Protein AF-A0A6J7ET60-F1 (afdb_monomer)

Foldseek 3Di:
DPPPDPPPDPDPVNVVVVVVVVVVVVCCVVPVPVPPPCVQQQDFDAPAFPRGPHTDGNVVVVVCCCVVVPVVVVVVLVVVVVVDDPLVSVLVVLCVVVVVVVVCCNRNVDDDDPVNVVVSVVSVVVSVVVSVVVVVVVD

Mean predicted aligned error: 11.14 Å

Secondary structure (DSSP, 8-state):
--SSSS-S---HHHHHHHHHHHHHHHHHHHS-GGG--THHHHSEEE--GGGTT-EEEHHHHHHHIIIIIIIHHHHHHHHHHTTS-HHHHHHHHHHHHHHHHHHHHHHH-PPPPHHHHHHHHHHHHHHHHHHHHHHHH--

Structure (mmCIF, N/CA/C/O backbone):
data_AF-A0A6J7ET60-F1
#
_entry.id   AF-A0A6J7ET60-F1
#
loop_
_atom_site.group_PDB
_atom_site.id
_atom_site.type_symbol
_atom_site.label_atom_id
_atom_site.label_alt_id
_atom_site.label_comp_id
_atom_site.label_asym_id
_atom_site.label_entity_id
_atom_site.label_seq_id
_atom_site.pdbx_PDB_ins_code
_atom_site.Cartn_x
_atom_site.Cartn_y
_atom_site.Cartn_z
_atom_site.occupancy
_atom_site.B_iso_or_equiv
_atom_site.auth_seq_id
_atom_site.auth_comp_id
_atom_site.auth_asym_id
_atom_site.auth_atom_id
_atom_site.pdbx_PDB_model_num
ATOM 1 N N . MET A 1 1 ? -44.828 -2.080 -2.191 1.00 46.06 1 MET A N 1
ATOM 2 C CA . MET A 1 1 ? -44.721 -3.345 -1.423 1.00 46.06 1 MET A CA 1
ATOM 3 C C . MET A 1 1 ? -43.826 -4.345 -2.173 1.00 46.06 1 MET A C 1
ATOM 5 O O . MET A 1 1 ? -44.302 -5.381 -2.598 1.00 46.06 1 MET A O 1
ATOM 9 N N . ILE A 1 2 ? -42.535 -4.035 -2.368 1.00 51.91 2 ILE A N 1
ATOM 10 C CA . ILE A 1 2 ? -41.546 -4.908 -3.060 1.00 51.91 2 ILE A CA 1
ATOM 11 C C . ILE A 1 2 ? -40.234 -4.928 -2.240 1.00 51.91 2 ILE A C 1
ATOM 13 O O . ILE A 1 2 ? -39.133 -4.914 -2.762 1.00 51.91 2 ILE A O 1
ATOM 17 N N . GLY A 1 3 ? -40.337 -4.848 -0.910 1.00 57.91 3 GLY A N 1
ATOM 18 C CA . GLY A 1 3 ? -39.177 -4.655 -0.023 1.00 57.91 3 GLY A CA 1
ATOM 19 C C . GLY A 1 3 ? -38.981 -5.740 1.032 1.00 57.91 3 GLY A C 1
ATOM 20 O O . GLY A 1 3 ? -38.131 -5.580 1.895 1.00 57.91 3 GLY A O 1
ATOM 21 N N . LYS A 1 4 ? -39.789 -6.810 1.032 1.00 50.44 4 LYS A N 1
ATOM 22 C CA . LYS A 1 4 ? -39.842 -7.755 2.166 1.00 50.44 4 LYS A CA 1
ATOM 23 C C . LYS A 1 4 ? -39.670 -9.236 1.811 1.00 50.44 4 LYS A C 1
ATOM 25 O O . LYS A 1 4 ? -39.778 -10.064 2.702 1.00 50.44 4 LYS A O 1
ATOM 30 N N . SER A 1 5 ? -39.370 -9.595 0.558 1.00 50.78 5 SER A N 1
ATOM 31 C CA . SER A 1 5 ? -39.245 -11.014 0.158 1.00 50.78 5 SER A CA 1
ATOM 32 C C . SER A 1 5 ? -37.811 -11.506 -0.104 1.00 50.78 5 SER A C 1
ATOM 34 O O . SER A 1 5 ? -37.622 -12.699 -0.317 1.00 50.78 5 SER A O 1
ATOM 36 N N . PHE A 1 6 ? -36.788 -10.649 -0.033 1.00 49.44 6 PHE A N 1
ATOM 37 C CA . PHE A 1 6 ? -35.393 -11.051 -0.295 1.00 49.44 6 PHE A CA 1
ATOM 38 C C . PHE A 1 6 ? -34.597 -11.463 0.960 1.00 49.44 6 PHE A C 1
ATOM 40 O O . PHE A 1 6 ? -33.394 -11.690 0.879 1.00 49.44 6 PHE A O 1
ATOM 47 N N . GLY A 1 7 ? -35.251 -11.555 2.124 1.00 53.38 7 GLY A N 1
ATOM 48 C CA . GLY A 1 7 ? -34.589 -11.562 3.434 1.00 53.38 7 GLY A CA 1
ATOM 49 C C . GLY A 1 7 ? -34.695 -12.839 4.270 1.00 53.38 7 GLY A C 1
ATOM 50 O O . GLY A 1 7 ? -34.628 -12.741 5.491 1.00 53.38 7 GLY A O 1
ATOM 51 N N . HIS A 1 8 ? -34.878 -14.025 3.686 1.00 54.16 8 HIS A N 1
ATOM 52 C CA . HIS A 1 8 ? -34.837 -15.261 4.478 1.00 54.16 8 HIS A CA 1
ATOM 53 C C . HIS A 1 8 ? -34.145 -16.392 3.708 1.00 54.16 8 HIS A C 1
ATOM 55 O O . HIS A 1 8 ? -34.611 -16.805 2.652 1.00 54.16 8 HIS A O 1
ATOM 61 N N . ASN A 1 9 ? -33.034 -16.888 4.264 1.00 53.19 9 ASN A N 1
ATOM 62 C CA . ASN A 1 9 ? -32.278 -18.084 3.853 1.00 53.19 9 ASN A CA 1
ATOM 63 C C . ASN A 1 9 ? -31.268 -17.979 2.694 1.00 53.19 9 ASN A C 1
ATOM 65 O O . ASN A 1 9 ? -31.012 -18.971 2.013 1.00 53.19 9 ASN A O 1
ATOM 69 N N . ARG A 1 10 ? -30.589 -16.842 2.501 1.00 56.84 10 ARG A N 1
ATOM 70 C CA . ARG A 1 10 ? -29.290 -16.854 1.795 1.00 56.84 10 ARG A CA 1
ATOM 71 C C . ARG A 1 10 ? -28.196 -16.857 2.858 1.00 56.84 10 ARG A C 1
ATOM 73 O O . ARG A 1 10 ? -27.945 -15.829 3.477 1.00 56.84 10 ARG A O 1
ATOM 80 N N . HIS A 1 11 ? -27.607 -18.029 3.114 1.00 58.28 11 HIS A N 1
ATOM 81 C CA . HIS A 1 11 ? -26.446 -18.174 4.000 1.00 58.28 11 HIS A CA 1
ATOM 82 C C . HIS A 1 11 ? -25.426 -17.080 3.626 1.00 58.28 11 HIS A C 1
ATOM 84 O O . HIS A 1 11 ? -25.163 -16.947 2.430 1.00 58.28 11 HIS A O 1
ATOM 90 N N . PRO A 1 12 ? -24.869 -16.291 4.566 1.00 64.81 12 PRO A N 1
ATOM 91 C CA . PRO A 1 12 ? -24.010 -15.136 4.256 1.00 64.81 12 PRO A CA 1
ATOM 92 C C . PRO A 1 12 ? -22.889 -15.457 3.255 1.00 64.81 12 PRO A C 1
ATOM 94 O O . PRO A 1 12 ? -22.567 -14.664 2.376 1.00 64.81 12 PRO A O 1
ATOM 97 N N . ILE A 1 13 ? -22.384 -16.690 3.327 1.00 70.56 13 ILE A N 1
ATOM 98 C CA . ILE A 1 13 ? -21.394 -17.272 2.416 1.00 70.56 13 ILE A CA 1
ATOM 99 C C . ILE A 1 13 ? -21.873 -17.275 0.949 1.00 70.56 13 ILE A C 1
ATOM 101 O O . ILE A 1 13 ? -21.095 -16.982 0.046 1.00 70.56 13 ILE A O 1
ATOM 105 N N . GLY A 1 14 ? -23.151 -17.556 0.690 1.00 76.88 14 GLY A N 1
ATOM 106 C CA . GLY A 1 14 ? -23.725 -17.607 -0.656 1.00 76.88 14 GLY A CA 1
ATOM 107 C C . GLY A 1 14 ? -23.751 -16.250 -1.360 1.00 76.88 14 GLY A C 1
ATOM 108 O O . GLY A 1 14 ? -23.510 -16.188 -2.563 1.00 76.88 14 GLY A O 1
ATOM 109 N N . SER A 1 15 ? -23.973 -15.157 -0.625 1.00 78.06 15 SER A N 1
ATOM 110 C CA . SER A 1 15 ? -23.915 -13.803 -1.196 1.00 78.06 15 SER A CA 1
ATOM 111 C C . SER A 1 15 ? -22.486 -13.420 -1.590 1.00 78.06 15 SER A C 1
ATOM 113 O O . SER A 1 15 ? -22.277 -12.871 -2.671 1.00 78.06 15 SER A O 1
ATOM 115 N N . THR A 1 16 ? -21.494 -13.781 -0.769 1.00 86.38 16 THR A N 1
ATOM 116 C CA . THR A 1 16 ? -20.075 -13.551 -1.079 1.00 86.38 16 THR A CA 1
ATOM 117 C C . THR A 1 16 ? -19.611 -14.385 -2.272 1.00 86.38 16 THR A C 1
ATOM 119 O O . THR A 1 16 ? -18.935 -13.857 -3.148 1.00 86.38 16 THR A O 1
ATOM 122 N N . ILE A 1 17 ? -20.014 -15.659 -2.358 1.00 88.56 17 ILE A N 1
ATOM 123 C CA . ILE A 1 17 ? -19.650 -16.546 -3.478 1.00 88.56 17 ILE A CA 1
ATOM 124 C C . ILE A 1 17 ? -20.202 -16.021 -4.803 1.00 88.56 17 ILE A C 1
ATOM 126 O O . ILE A 1 17 ? -19.477 -15.992 -5.794 1.00 88.56 17 ILE A O 1
ATOM 130 N N . ILE A 1 18 ? -21.466 -15.588 -4.829 1.00 85.94 18 ILE A N 1
ATOM 131 C CA . ILE A 1 18 ? -22.073 -15.038 -6.048 1.00 85.94 18 ILE A CA 1
ATOM 132 C C . ILE A 1 18 ? -21.344 -13.756 -6.464 1.00 85.94 18 ILE A C 1
ATOM 134 O O . ILE A 1 18 ? -20.998 -13.616 -7.634 1.00 85.94 18 ILE A O 1
ATOM 138 N N . GLY A 1 19 ? -21.059 -12.855 -5.515 1.00 87.62 19 GLY A N 1
ATOM 139 C CA . GLY A 1 19 ? -20.297 -11.634 -5.790 1.00 87.62 19 GLY A CA 1
ATOM 140 C C . GLY A 1 19 ? -18.906 -11.927 -6.361 1.00 87.62 19 GLY A C 1
ATOM 141 O O . GLY A 1 19 ? -18.528 -11.360 -7.385 1.00 87.62 19 GLY A O 1
ATOM 142 N N . LEU A 1 20 ? -18.178 -12.870 -5.753 1.00 91.75 20 LEU A N 1
ATOM 143 C CA . LEU A 1 20 ? -16.847 -13.274 -6.207 1.00 91.75 20 LEU A CA 1
ATOM 144 C C . LEU A 1 20 ? -16.891 -13.943 -7.589 1.00 91.75 20 LEU A C 1
ATOM 146 O O . LEU A 1 20 ? -16.043 -13.669 -8.432 1.00 91.75 20 LEU A O 1
ATOM 150 N N . GLY A 1 21 ? -17.894 -1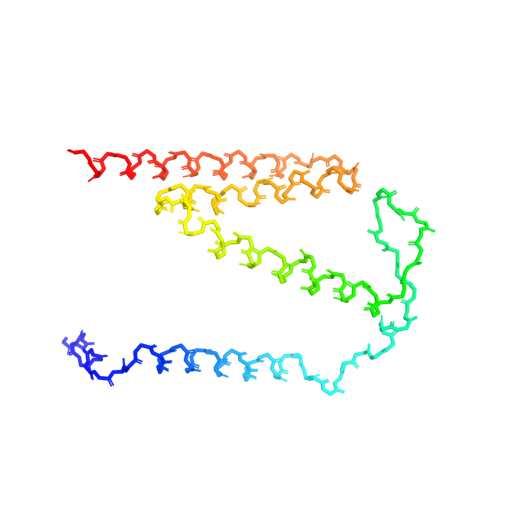4.791 -7.835 1.00 92.94 21 GLY A N 1
ATOM 151 C CA . GLY A 1 21 ? -18.082 -15.482 -9.110 1.00 92.94 21 GLY A CA 1
ATOM 152 C C . GLY A 1 21 ? -18.393 -14.522 -10.256 1.00 92.94 21 GLY A C 1
ATOM 153 O O . GLY A 1 21 ? -17.784 -14.621 -11.319 1.00 92.94 21 GLY A O 1
ATOM 154 N N . VAL A 1 22 ? -19.279 -13.547 -10.027 1.00 92.56 22 VAL A N 1
ATOM 155 C CA . VAL A 1 22 ? -19.583 -12.494 -11.010 1.00 92.56 22 VAL A CA 1
ATOM 156 C C . VAL A 1 22 ? -18.344 -11.644 -11.292 1.00 92.56 22 VAL A C 1
ATOM 158 O O . VAL A 1 22 ? -18.026 -11.408 -12.456 1.00 92.56 22 VAL A O 1
ATOM 161 N N . ALA A 1 23 ? -17.607 -11.236 -10.254 1.00 89.38 23 ALA A N 1
ATOM 162 C CA . ALA A 1 23 ? -16.377 -10.462 -10.415 1.00 89.38 23 ALA A CA 1
ATOM 163 C C . ALA A 1 23 ? -15.290 -11.246 -11.170 1.00 89.38 23 ALA A C 1
ATOM 165 O O . ALA A 1 23 ? -14.647 -10.703 -12.066 1.00 89.38 23 ALA A O 1
ATOM 166 N N . SER A 1 24 ? -15.109 -12.529 -10.848 1.00 90.62 24 SER A N 1
ATOM 167 C CA . SER A 1 24 ? -14.146 -13.404 -11.521 1.00 90.62 24 SER A CA 1
ATOM 168 C C . SER A 1 24 ? -14.507 -13.608 -12.994 1.00 90.62 24 SER A C 1
ATOM 170 O O . SER A 1 24 ? -13.644 -13.455 -13.856 1.00 90.62 24 SER A O 1
ATOM 172 N N . GLY A 1 25 ? -15.784 -13.859 -13.300 1.00 92.38 25 GLY A N 1
ATOM 173 C CA . GLY A 1 25 ? -16.267 -13.965 -14.677 1.00 92.38 25 GLY A CA 1
ATOM 174 C C . GLY A 1 25 ? -16.070 -12.670 -15.467 1.00 92.38 25 GLY A C 1
ATOM 175 O O . GLY A 1 25 ? -15.574 -12.709 -16.589 1.00 92.38 25 GLY A O 1
ATOM 176 N N . PHE A 1 26 ? -16.383 -11.521 -14.862 1.00 92.69 26 PHE A N 1
ATOM 177 C CA . PHE A 1 26 ? -16.139 -10.209 -15.463 1.00 92.69 26 PHE A CA 1
ATOM 178 C C . PHE A 1 26 ? -14.657 -10.009 -15.812 1.00 92.69 26 PHE A C 1
ATOM 180 O O . PHE A 1 26 ? -14.328 -9.675 -16.951 1.00 92.69 26 PHE A O 1
ATOM 187 N N . TRP A 1 27 ? -13.752 -10.273 -14.866 1.00 89.31 27 TRP A N 1
ATOM 188 C CA . TRP A 1 27 ? -12.316 -10.095 -15.086 1.00 89.31 27 TRP A CA 1
ATOM 189 C C . TRP A 1 27 ? -11.724 -11.076 -16.094 1.00 89.31 27 TRP A C 1
ATOM 191 O O . TRP A 1 27 ? -10.840 -10.680 -16.843 1.00 89.31 27 TRP A O 1
ATOM 201 N N . LEU A 1 28 ? -12.230 -12.309 -16.185 1.00 90.44 28 LEU A N 1
ATOM 202 C CA . LEU A 1 28 ? -11.807 -13.260 -17.219 1.00 90.44 28 LEU A CA 1
ATOM 203 C C . LEU A 1 28 ? -12.152 -12.790 -18.639 1.00 90.44 28 LEU A C 1
ATOM 205 O O . LEU A 1 28 ? -11.450 -13.151 -19.581 1.00 90.44 28 LEU A O 1
ATOM 209 N N . VAL A 1 29 ? -13.214 -11.992 -18.796 1.00 89.12 29 VAL A N 1
ATOM 210 C CA . VAL A 1 29 ? -13.589 -11.396 -20.088 1.00 89.12 29 VAL A CA 1
AT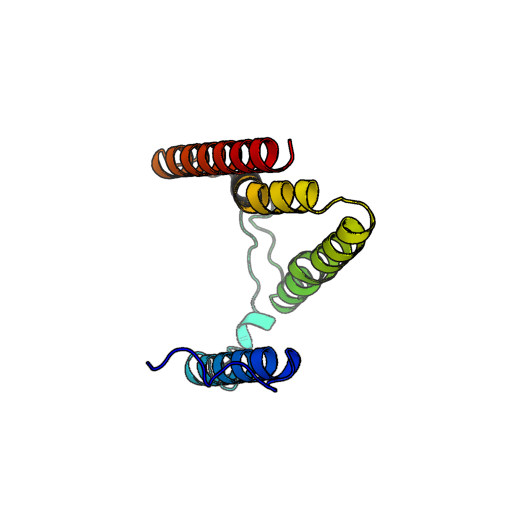OM 211 C C . VAL A 1 29 ? -12.734 -10.165 -20.398 1.00 89.12 29 VAL A C 1
ATOM 213 O O . VAL A 1 29 ? -12.275 -10.023 -21.528 1.00 89.12 29 VAL A O 1
ATOM 216 N N . VAL A 1 30 ? -12.501 -9.288 -19.413 1.00 88.19 30 VAL A N 1
ATOM 217 C CA . VAL A 1 30 ? -11.714 -8.048 -19.594 1.00 88.19 30 VAL A CA 1
ATOM 218 C C . VAL A 1 30 ? -10.217 -8.334 -19.747 1.00 88.19 30 VAL A C 1
ATOM 220 O O . VAL A 1 30 ? -9.554 -7.729 -20.585 1.00 88.19 30 VAL A O 1
ATOM 223 N N . LEU A 1 31 ? -9.685 -9.262 -18.951 1.00 85.00 31 LEU A N 1
ATOM 224 C CA . LEU A 1 31 ? -8.289 -9.696 -18.955 1.00 85.00 31 LEU A CA 1
ATOM 225 C C . LEU A 1 31 ? -8.238 -11.223 -19.110 1.00 85.00 31 LEU A C 1
ATOM 227 O O . LEU A 1 31 ? -8.070 -11.950 -18.126 1.00 85.00 31 LEU A O 1
ATOM 231 N N . PRO A 1 32 ? -8.390 -11.734 -20.344 1.00 86.75 32 PRO A N 1
ATOM 232 C CA . PRO A 1 32 ? -8.315 -13.161 -20.584 1.00 86.75 32 PRO A CA 1
ATOM 233 C C . PRO A 1 32 ? -6.938 -13.681 -20.176 1.00 86.75 32 PRO A C 1
ATOM 235 O O . PRO A 1 32 ? -5.927 -13.300 -20.763 1.00 86.75 32 PRO A O 1
ATOM 238 N N . ILE A 1 33 ? -6.913 -14.599 -19.206 1.00 81.25 33 ILE A N 1
ATOM 239 C CA . ILE A 1 33 ? -5.680 -15.181 -18.639 1.00 81.25 33 ILE A CA 1
ATOM 240 C C . ILE A 1 33 ? -4.764 -15.815 -19.696 1.00 81.25 33 ILE A C 1
ATOM 242 O O . ILE A 1 33 ? -3.562 -15.933 -19.496 1.00 81.25 33 ILE A O 1
ATOM 246 N N . TRP A 1 34 ? -5.332 -16.198 -20.838 1.00 82.75 34 TRP A N 1
ATOM 247 C CA . TRP A 1 34 ? -4.631 -16.816 -21.961 1.00 82.75 34 TRP A CA 1
ATOM 248 C C . TRP A 1 34 ? -3.828 -15.820 -22.804 1.00 82.75 34 TRP A C 1
ATOM 250 O O . TRP A 1 34 ? -2.921 -16.228 -23.514 1.00 82.75 34 TRP A O 1
ATOM 260 N N . ASN A 1 35 ? -4.135 -14.523 -22.714 1.00 82.50 35 ASN A N 1
ATOM 261 C CA . ASN A 1 35 ? -3.377 -13.455 -23.371 1.00 82.50 35 ASN A CA 1
ATOM 262 C C . ASN A 1 35 ? -2.321 -12.850 -22.435 1.00 82.50 35 ASN A C 1
ATOM 264 O O . ASN A 1 35 ? -1.852 -11.737 -22.668 1.00 82.50 35 ASN A O 1
ATOM 268 N N . PHE A 1 36 ? -1.977 -13.542 -21.344 1.00 81.44 36 PHE A N 1
ATOM 269 C CA . PHE A 1 36 ? -1.020 -13.024 -20.380 1.00 81.44 36 PHE A CA 1
ATOM 270 C C . PHE A 1 36 ? 0.363 -12.863 -21.036 1.00 81.44 36 PHE A C 1
ATOM 272 O O . PHE A 1 36 ? 0.914 -13.849 -21.532 1.00 81.44 36 PHE A O 1
ATOM 279 N N . PRO A 1 37 ? 0.946 -11.650 -21.044 1.00 82.00 37 PRO A N 1
ATOM 280 C CA . PRO A 1 37 ? 2.216 -11.388 -21.709 1.00 82.00 37 PRO A CA 1
ATOM 281 C C . PRO A 1 37 ? 3.363 -11.980 -20.885 1.00 82.00 37 PRO A C 1
ATOM 283 O O . PRO A 1 37 ? 3.957 -11.304 -20.053 1.00 82.00 37 PRO A O 1
ATOM 286 N N . THR A 1 38 ? 3.693 -13.255 -21.098 1.00 82.81 38 THR A N 1
ATOM 287 C CA . THR A 1 38 ? 4.712 -13.978 -20.309 1.00 82.81 38 THR A CA 1
ATOM 288 C C . THR A 1 38 ? 6.108 -13.360 -20.391 1.00 82.81 38 THR A C 1
ATOM 290 O O . THR A 1 38 ? 6.941 -13.608 -19.523 1.00 82.81 38 THR A O 1
ATOM 293 N N . GLU A 1 39 ? 6.357 -12.515 -21.389 1.00 83.69 39 GLU A N 1
ATOM 294 C CA . GLU A 1 39 ? 7.596 -11.751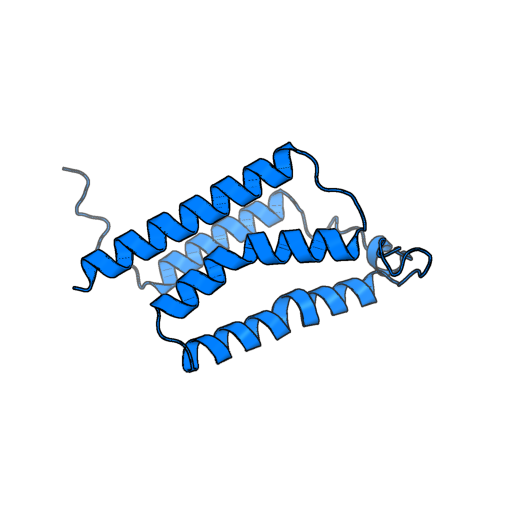 -21.557 1.00 83.69 39 GLU A CA 1
ATOM 295 C C . GLU A 1 39 ? 7.903 -10.843 -20.357 1.00 83.69 39 GLU A C 1
ATOM 297 O O . GLU A 1 39 ? 9.072 -10.681 -19.995 1.00 83.69 39 GLU A O 1
ATOM 302 N N . VAL A 1 40 ? 6.872 -10.326 -19.670 1.00 82.94 40 VAL A N 1
ATOM 303 C CA . VAL A 1 40 ? 7.040 -9.455 -18.490 1.00 82.94 40 VAL A CA 1
ATOM 304 C C . VAL A 1 40 ? 7.739 -10.164 -17.333 1.00 82.94 40 VAL A C 1
ATOM 306 O O . VAL A 1 40 ? 8.338 -9.506 -16.490 1.00 82.94 40 VAL A O 1
ATOM 309 N N . LEU A 1 41 ? 7.700 -11.500 -17.287 1.00 82.88 41 LEU A N 1
ATOM 310 C CA . LEU A 1 41 ? 8.351 -12.291 -16.240 1.00 82.88 41 LEU A CA 1
ATOM 311 C C . LEU A 1 41 ? 9.872 -12.288 -16.395 1.00 82.88 41 LEU A C 1
ATOM 313 O O . LEU A 1 41 ? 10.594 -12.241 -15.399 1.00 82.88 41 LEU A O 1
ATOM 317 N N . SER A 1 42 ? 10.352 -12.333 -17.637 1.00 84.69 42 SER A N 1
ATOM 318 C CA . SER A 1 42 ? 11.776 -12.321 -17.985 1.00 84.69 42 SER A CA 1
ATOM 319 C C . SER A 1 42 ? 12.328 -10.920 -18.234 1.00 84.69 42 SER A C 1
ATOM 321 O O . SER A 1 42 ? 13.546 -10.741 -18.234 1.00 84.69 42 SER A O 1
ATOM 323 N N . MET A 1 43 ? 11.457 -9.931 -18.451 1.00 82.00 43 MET A N 1
ATOM 324 C CA . MET A 1 43 ? 11.871 -8.557 -18.703 1.00 82.00 43 MET A CA 1
ATOM 325 C C . MET A 1 43 ? 12.556 -7.963 -17.472 1.00 82.00 43 MET A C 1
ATOM 327 O O . MET A 1 43 ? 12.106 -8.123 -16.335 1.00 82.00 43 MET A O 1
ATOM 331 N N . GLN A 1 44 ? 13.662 -7.271 -17.726 1.00 83.69 44 GLN A N 1
ATOM 332 C CA . GLN A 1 44 ? 14.370 -6.488 -16.730 1.00 83.69 44 GLN A CA 1
ATOM 333 C C . GLN A 1 44 ? 13.642 -5.157 -16.542 1.00 83.69 44 GLN A C 1
ATOM 335 O O . GLN A 1 44 ? 13.576 -4.348 -17.464 1.00 83.69 44 GLN A O 1
ATOM 340 N N . MET A 1 45 ? 13.062 -4.964 -15.360 1.00 82.19 45 MET A N 1
ATOM 341 C CA . MET A 1 45 ? 12.274 -3.786 -15.012 1.00 82.19 45 MET A CA 1
ATOM 342 C C . MET A 1 45 ? 13.017 -2.928 -13.994 1.00 82.19 45 MET A C 1
ATOM 344 O O . MET A 1 45 ? 13.593 -3.446 -13.034 1.00 82.19 45 MET A O 1
ATOM 348 N N . ASP A 1 46 ? 12.997 -1.618 -14.223 1.00 84.00 46 ASP A N 1
ATOM 349 C CA . ASP A 1 46 ? 13.517 -0.618 -13.293 1.00 84.00 46 ASP A CA 1
ATOM 350 C C . ASP A 1 46 ? 12.407 -0.219 -12.309 1.00 84.00 46 ASP A C 1
ATOM 352 O O . ASP A 1 46 ? 11.280 0.103 -12.705 1.00 84.00 46 ASP A O 1
ATOM 356 N N . ILE A 1 47 ? 12.718 -0.260 -11.014 1.00 76.00 47 ILE A N 1
ATOM 357 C CA . ILE A 1 47 ? 11.762 0.024 -9.937 1.00 76.00 47 ILE A CA 1
ATOM 358 C C . ILE A 1 47 ? 11.548 1.537 -9.732 1.00 76.00 47 ILE A C 1
ATOM 360 O O . ILE A 1 47 ? 10.696 1.928 -8.932 1.00 76.00 47 ILE A O 1
ATOM 364 N N . HIS A 1 48 ? 12.271 2.377 -10.487 1.00 78.31 48 HIS A N 1
ATOM 365 C CA . HIS A 1 48 ? 12.270 3.837 -10.391 1.00 78.31 48 HIS A CA 1
ATOM 366 C C . HIS A 1 48 ? 12.580 4.335 -8.955 1.00 78.31 48 HIS A C 1
ATOM 368 O O . HIS A 1 48 ? 12.755 3.565 -8.006 1.00 78.31 48 HIS A O 1
ATOM 374 N N . GLY A 1 49 ? 12.693 5.653 -8.771 1.00 77.50 49 GLY A N 1
ATOM 375 C CA . GLY A 1 49 ? 12.934 6.240 -7.449 1.00 77.50 49 GLY A CA 1
ATOM 376 C C . GLY A 1 49 ? 14.338 5.956 -6.900 1.00 77.50 49 GLY A C 1
ATOM 377 O O . GLY A 1 49 ? 15.326 6.067 -7.622 1.00 77.50 49 GLY A O 1
ATOM 378 N N . TYR A 1 50 ? 14.440 5.594 -5.617 1.00 71.31 50 TYR A N 1
ATOM 379 C CA . TYR A 1 50 ? 15.729 5.410 -4.923 1.00 71.31 50 TYR A CA 1
ATOM 380 C C . TYR A 1 50 ? 16.602 4.268 -5.482 1.00 71.31 50 TYR A C 1
ATOM 382 O O . TYR A 1 50 ? 17.815 4.271 -5.299 1.00 71.31 50 TYR A O 1
ATOM 390 N N . LEU A 1 51 ? 15.998 3.299 -6.176 1.00 75.31 51 LEU A N 1
ATOM 391 C CA . LEU A 1 51 ? 16.694 2.179 -6.823 1.00 75.31 51 LEU A CA 1
ATOM 392 C C . LEU A 1 51 ? 16.784 2.341 -8.348 1.00 75.31 51 LEU A C 1
ATOM 394 O O . LEU A 1 51 ? 17.070 1.366 -9.044 1.00 75.31 51 LEU A O 1
ATOM 398 N N . ALA A 1 52 ? 16.549 3.552 -8.865 1.00 73.88 52 ALA A N 1
ATOM 399 C CA . ALA A 1 52 ? 16.668 3.840 -10.290 1.00 73.88 52 ALA A CA 1
ATOM 400 C C . ALA A 1 52 ? 18.060 3.445 -10.817 1.00 73.88 52 ALA A C 1
ATOM 402 O O . ALA A 1 52 ? 19.084 3.813 -10.238 1.00 73.88 52 ALA A O 1
ATOM 403 N N . GLY A 1 53 ? 18.092 2.684 -11.913 1.00 72.94 53 GLY A N 1
ATOM 404 C CA . GLY A 1 53 ? 19.313 2.127 -12.504 1.00 72.94 53 GLY A CA 1
ATOM 405 C C . GLY A 1 53 ? 19.632 0.684 -12.098 1.00 72.94 53 GLY A C 1
ATOM 406 O O . GLY A 1 53 ? 20.498 0.067 -12.721 1.00 72.94 53 GLY A O 1
ATOM 407 N N . HIS A 1 54 ? 18.926 0.110 -11.116 1.00 79.25 54 HIS A N 1
ATOM 408 C CA . HIS A 1 54 ? 18.991 -1.322 -10.823 1.00 79.25 54 HIS A CA 1
ATOM 409 C C . HIS A 1 54 ? 17.801 -2.050 -11.441 1.00 79.25 54 HIS A C 1
ATOM 411 O O . HIS A 1 54 ? 16.650 -1.872 -11.043 1.00 79.25 54 HIS A O 1
ATOM 417 N N . THR A 1 55 ? 18.095 -2.906 -12.413 1.00 82.75 55 THR A N 1
ATOM 418 C CA . THR A 1 55 ? 17.092 -3.719 -13.084 1.00 82.75 55 THR A CA 1
ATOM 419 C C . THR A 1 55 ? 16.891 -5.053 -12.379 1.00 82.75 55 THR A C 1
ATOM 421 O O . THR A 1 55 ? 17.842 -5.754 -12.027 1.00 82.75 55 THR A O 1
ATOM 424 N N . PHE A 1 56 ? 15.627 -5.438 -12.213 1.00 85.06 56 PHE A N 1
ATOM 425 C CA . PHE A 1 56 ? 15.248 -6.717 -11.619 1.00 85.06 56 PHE A CA 1
ATOM 426 C C . PHE A 1 56 ? 14.344 -7.494 -12.575 1.00 85.06 56 PHE A C 1
ATOM 428 O O . PHE A 1 56 ? 13.546 -6.890 -13.296 1.00 85.06 56 PHE A O 1
ATOM 435 N N . PRO A 1 57 ? 14.448 -8.832 -12.615 1.00 89.69 57 PRO A N 1
ATOM 436 C CA . PRO A 1 57 ? 13.572 -9.628 -13.455 1.00 89.69 57 PRO A CA 1
ATOM 437 C C . PRO A 1 57 ? 12.138 -9.579 -12.914 1.00 89.69 57 PRO A C 1
ATOM 439 O O . PRO A 1 57 ? 11.913 -9.638 -11.701 1.00 89.69 57 PRO A O 1
ATOM 442 N N . GLY A 1 58 ? 11.155 -9.503 -13.809 1.00 87.38 58 GLY A N 1
ATOM 443 C CA . GLY A 1 58 ? 9.763 -9.300 -13.414 1.00 87.38 58 GLY A CA 1
ATOM 444 C C . GLY A 1 58 ? 9.170 -10.370 -12.510 1.00 87.38 58 GLY A C 1
ATOM 445 O O . GLY A 1 58 ? 8.385 -10.044 -11.622 1.00 87.38 58 GLY A O 1
ATOM 446 N N . TRP A 1 59 ? 9.589 -11.629 -12.644 1.00 90.06 59 TRP A N 1
ATOM 447 C CA . TRP A 1 59 ? 9.158 -12.686 -11.725 1.00 90.06 59 TRP A CA 1
ATOM 448 C C . TRP A 1 59 ? 9.559 -12.395 -10.268 1.00 90.06 59 TRP A C 1
ATOM 450 O O . TRP A 1 59 ? 8.778 -12.666 -9.356 1.00 90.06 59 TRP A O 1
ATOM 460 N N . ALA A 1 60 ? 10.737 -11.805 -10.034 1.00 90.81 60 ALA A N 1
ATOM 461 C CA . ALA A 1 60 ? 11.207 -11.482 -8.689 1.00 90.81 60 ALA A CA 1
ATOM 462 C C . ALA A 1 60 ? 10.401 -10.322 -8.092 1.00 90.81 60 ALA A C 1
ATOM 464 O O . ALA A 1 60 ? 10.006 -10.383 -6.928 1.00 90.81 60 ALA A O 1
ATOM 465 N N . LEU A 1 61 ? 10.085 -9.308 -8.907 1.00 89.81 61 LEU A N 1
ATOM 466 C CA . LEU A 1 61 ? 9.211 -8.201 -8.506 1.00 89.81 61 LEU A CA 1
ATOM 467 C C . LEU A 1 61 ? 7.782 -8.677 -8.211 1.00 89.81 61 LEU A C 1
ATOM 469 O O . LEU A 1 61 ? 7.178 -8.228 -7.240 1.00 89.81 61 LEU A O 1
ATOM 473 N N . LEU A 1 62 ? 7.250 -9.627 -8.985 1.00 90.56 62 LEU A N 1
ATOM 474 C CA . LEU A 1 62 ? 5.943 -10.226 -8.702 1.00 90.56 62 LEU A CA 1
ATOM 475 C C . LEU A 1 62 ? 5.935 -10.972 -7.368 1.00 90.56 62 LEU A C 1
ATOM 477 O O . LEU A 1 62 ? 5.030 -10.759 -6.563 1.00 90.56 62 LEU A O 1
ATOM 481 N N . ILE A 1 63 ? 6.947 -11.807 -7.106 1.00 93.31 63 ILE A N 1
ATOM 482 C CA . ILE A 1 63 ? 7.082 -12.486 -5.809 1.00 93.31 63 ILE A CA 1
ATOM 483 C C . ILE A 1 63 ? 7.167 -11.455 -4.684 1.00 93.31 63 ILE A C 1
ATOM 485 O O . ILE A 1 63 ? 6.493 -11.606 -3.666 1.00 93.31 63 ILE A O 1
ATOM 489 N N . TRP A 1 64 ? 7.943 -10.386 -4.874 1.00 92.19 64 TRP A N 1
ATOM 490 C CA . TRP A 1 64 ? 8.051 -9.306 -3.901 1.00 92.19 64 TRP A CA 1
ATOM 491 C C . TRP A 1 64 ? 6.695 -8.661 -3.593 1.00 92.19 64 TRP A C 1
ATOM 493 O O . TRP A 1 64 ? 6.334 -8.548 -2.424 1.00 92.19 64 TRP A O 1
ATOM 503 N N . VAL A 1 65 ? 5.907 -8.303 -4.611 1.00 91.00 65 VAL A N 1
ATOM 504 C CA . VAL A 1 65 ? 4.569 -7.713 -4.424 1.00 91.00 65 VAL A CA 1
ATOM 505 C C . VAL A 1 65 ? 3.610 -8.695 -3.748 1.00 91.00 65 VAL A C 1
ATOM 507 O O . VAL A 1 65 ? 2.893 -8.304 -2.831 1.00 91.00 65 VAL A O 1
ATOM 510 N N . ILE A 1 66 ? 3.621 -9.976 -4.127 1.00 94.44 66 ILE A N 1
ATOM 511 C CA . ILE A 1 66 ? 2.775 -10.999 -3.491 1.00 94.44 66 ILE A CA 1
ATOM 512 C C . ILE A 1 66 ? 3.126 -11.134 -2.003 1.00 94.44 66 ILE A C 1
ATOM 514 O O . ILE A 1 66 ? 2.246 -11.145 -1.142 1.00 94.44 66 ILE A O 1
ATOM 518 N N . VAL A 1 67 ? 4.416 -11.219 -1.679 1.00 95.88 67 VAL A N 1
ATOM 519 C CA . VAL A 1 67 ? 4.864 -11.444 -0.302 1.00 95.88 67 VAL A CA 1
ATOM 520 C C . VAL A 1 67 ? 4.718 -10.175 0.536 1.00 95.88 67 VAL A C 1
ATOM 522 O O . VAL A 1 67 ? 4.011 -10.186 1.542 1.00 95.88 67 VAL A O 1
ATOM 525 N N . MET A 1 68 ? 5.353 -9.080 0.123 1.00 93.69 68 MET A N 1
ATOM 526 C CA . MET A 1 68 ? 5.431 -7.842 0.905 1.00 93.69 68 MET A CA 1
ATOM 527 C C . MET A 1 68 ? 4.237 -6.911 0.700 1.00 93.69 68 MET A C 1
ATOM 529 O O . MET A 1 68 ? 3.902 -6.158 1.607 1.00 93.69 68 MET A O 1
ATOM 533 N N . GLY A 1 69 ? 3.573 -6.964 -0.454 1.00 89.56 69 GLY A N 1
ATOM 534 C CA . GLY A 1 69 ? 2.379 -6.163 -0.739 1.00 89.56 69 GLY A CA 1
ATOM 535 C C . GLY A 1 69 ? 1.066 -6.841 -0.344 1.00 89.56 69 GLY A C 1
ATOM 536 O O . GLY A 1 69 ? 0.056 -6.160 -0.206 1.00 89.56 69 GLY A O 1
ATOM 537 N N . THR A 1 70 ? 1.046 -8.165 -0.142 1.00 91.81 70 THR A N 1
ATOM 538 C CA . THR A 1 70 ? -0.191 -8.892 0.197 1.00 91.81 70 THR A CA 1
ATOM 539 C C . THR A 1 70 ? -0.052 -9.756 1.444 1.00 91.81 70 THR A C 1
ATOM 541 O O . THR A 1 70 ? -0.724 -9.484 2.436 1.00 91.81 70 THR A O 1
ATOM 544 N N . ILE A 1 71 ? 0.815 -10.774 1.440 1.00 93.50 71 ILE A N 1
ATOM 545 C CA . ILE A 1 71 ? 0.874 -11.763 2.532 1.00 93.50 71 ILE A CA 1
ATOM 546 C C . ILE A 1 71 ? 1.249 -11.103 3.865 1.00 93.50 71 ILE A C 1
ATOM 548 O O . ILE A 1 71 ? 0.539 -11.268 4.857 1.00 93.50 71 ILE A O 1
ATOM 552 N N . VAL A 1 72 ? 2.345 -10.342 3.892 1.00 94.00 72 VAL A N 1
ATOM 553 C CA . VAL A 1 72 ? 2.839 -9.685 5.110 1.00 94.00 72 VAL A CA 1
ATOM 554 C C . VAL A 1 72 ? 1.824 -8.670 5.658 1.00 94.00 72 VAL A C 1
ATOM 556 O O . VAL A 1 72 ? 1.478 -8.783 6.839 1.00 94.00 72 VAL A O 1
ATOM 559 N N . PRO A 1 73 ? 1.269 -7.739 4.851 1.00 88.88 73 PRO A N 1
ATOM 560 C CA . PRO A 1 73 ? 0.209 -6.842 5.306 1.00 88.88 73 PRO A CA 1
ATOM 561 C C . PRO A 1 73 ? -1.012 -7.588 5.835 1.00 88.88 73 PRO A C 1
ATOM 563 O O . PRO A 1 73 ? -1.527 -7.236 6.891 1.00 88.88 73 PRO A O 1
ATOM 566 N N . TYR A 1 74 ? -1.447 -8.657 5.166 1.00 88.19 74 TYR A N 1
ATOM 567 C CA . TYR A 1 74 ? -2.617 -9.422 5.593 1.00 88.19 74 TYR A CA 1
ATOM 568 C C . TYR A 1 74 ? -2.399 -10.100 6.952 1.00 88.19 74 TYR A C 1
ATOM 570 O O . TYR A 1 74 ? -3.265 -10.043 7.828 1.00 88.19 74 TYR A O 1
ATOM 578 N N . ILE A 1 75 ? -1.210 -10.673 7.174 1.00 91.38 75 ILE A N 1
ATOM 579 C CA . ILE A 1 75 ? -0.813 -11.212 8.482 1.00 91.38 75 ILE A CA 1
ATOM 580 C C . ILE A 1 75 ? -0.787 -10.101 9.537 1.00 91.38 75 ILE A C 1
ATOM 582 O O . ILE A 1 75 ? -1.281 -10.306 10.648 1.00 91.38 75 ILE A O 1
ATOM 586 N N . CYS A 1 76 ? -0.246 -8.927 9.198 1.00 87.56 76 CYS A N 1
ATOM 587 C CA . CYS A 1 76 ? -0.206 -7.770 10.090 1.00 87.56 76 CYS A CA 1
ATOM 588 C C . CYS A 1 76 ? -1.619 -7.314 10.482 1.00 87.56 76 CYS A C 1
ATOM 590 O O . CYS A 1 76 ? -1.900 -7.159 11.667 1.00 87.56 76 CYS A O 1
ATOM 592 N N . VAL A 1 77 ? -2.536 -7.203 9.515 1.00 85.00 77 VAL A N 1
ATOM 593 C CA . VAL A 1 77 ? -3.941 -6.832 9.741 1.00 85.00 77 VAL A CA 1
ATOM 594 C C . VAL A 1 77 ? -4.639 -7.853 10.635 1.00 85.00 77 VAL A C 1
ATOM 596 O O . VAL A 1 77 ? -5.223 -7.473 11.647 1.00 85.00 77 VAL A O 1
ATOM 599 N N . ILE A 1 78 ? -4.543 -9.151 10.329 1.00 86.75 78 ILE A N 1
ATOM 600 C CA . ILE A 1 78 ? -5.165 -10.201 11.154 1.00 86.75 78 ILE A CA 1
ATOM 601 C C . ILE A 1 78 ? -4.601 -10.190 12.579 1.00 86.75 78 ILE A C 1
ATOM 603 O O . ILE A 1 78 ? -5.351 -10.349 13.544 1.00 86.75 78 ILE A O 1
ATOM 607 N N . SER A 1 79 ? -3.290 -9.998 12.722 1.00 85.62 79 SER A N 1
ATOM 608 C CA . SER A 1 79 ? -2.634 -9.931 14.031 1.00 85.62 79 SER A CA 1
ATOM 609 C C . SER A 1 79 ? -3.047 -8.671 14.797 1.00 85.62 79 SER A C 1
ATOM 611 O O . SER A 1 79 ? -3.354 -8.748 15.984 1.00 85.62 79 SER A O 1
ATOM 613 N N . GLY A 1 80 ? -3.132 -7.527 14.116 1.00 81.62 80 GLY A N 1
ATOM 614 C CA . GLY A 1 80 ? -3.579 -6.253 14.672 1.00 81.62 80 GLY A CA 1
ATOM 615 C C . GLY A 1 80 ? -5.037 -6.291 15.126 1.00 81.62 80 GLY A C 1
ATOM 616 O O . GLY A 1 80 ? -5.346 -5.826 16.219 1.00 81.62 80 GLY A O 1
ATOM 617 N N . LEU A 1 81 ? -5.928 -6.941 14.374 1.00 81.31 81 LEU A N 1
ATOM 618 C CA . LEU A 1 81 ? -7.330 -7.121 14.775 1.00 81.31 81 LEU A CA 1
ATOM 619 C C . LEU A 1 81 ? -7.484 -7.878 16.104 1.00 81.31 81 LEU A C 1
ATOM 621 O O . LEU A 1 81 ? -8.477 -7.691 16.798 1.00 81.31 81 LEU A O 1
ATOM 625 N N . ARG A 1 82 ? -6.504 -8.707 16.491 1.00 77.50 82 ARG A N 1
ATOM 626 C CA . ARG A 1 82 ? -6.498 -9.381 17.802 1.00 77.50 82 ARG A CA 1
ATOM 627 C C . ARG A 1 82 ? -6.062 -8.467 18.953 1.00 77.50 82 ARG A C 1
ATOM 629 O O . ARG A 1 82 ? -6.306 -8.803 20.106 1.00 77.50 82 ARG A O 1
ATOM 636 N N . LEU A 1 83 ? -5.403 -7.348 18.651 1.00 75.06 83 LEU A N 1
ATOM 637 C CA . LEU A 1 83 ? -4.772 -6.436 19.614 1.00 75.06 83 LEU A CA 1
ATOM 638 C C . LEU A 1 83 ? -5.503 -5.085 19.733 1.00 75.06 83 LEU A C 1
ATOM 640 O O . LEU A 1 83 ? -5.365 -4.397 20.745 1.00 75.06 83 LEU A O 1
ATOM 644 N N . LEU A 1 84 ? -6.259 -4.680 18.709 1.00 77.19 84 LEU A N 1
ATOM 645 C CA . LEU A 1 84 ? -6.907 -3.370 18.611 1.00 77.19 84 LEU A CA 1
ATOM 646 C C . LEU A 1 84 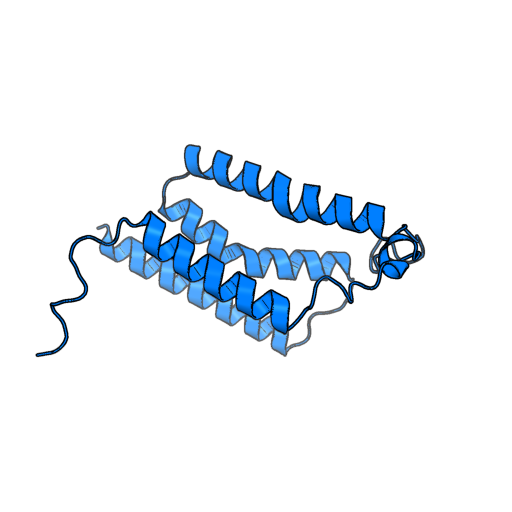? -8.436 -3.472 18.740 1.00 77.19 84 LEU A C 1
ATOM 648 O O . LEU A 1 84 ? -9.062 -4.361 18.172 1.00 77.19 84 LEU A O 1
ATOM 652 N N . SER A 1 85 ? -9.057 -2.515 19.444 1.00 73.69 85 SER A N 1
ATOM 653 C CA . SER A 1 85 ? -10.518 -2.358 19.417 1.00 73.69 85 SER A CA 1
ATOM 654 C C . SER A 1 85 ? -10.986 -1.836 18.051 1.00 73.69 85 SER A C 1
ATOM 656 O O . SER A 1 85 ? -10.216 -1.202 17.320 1.00 73.69 85 SER A O 1
ATOM 658 N N . ALA A 1 86 ? -12.262 -2.060 17.721 1.00 70.94 86 ALA A N 1
ATOM 659 C CA . ALA A 1 86 ? -12.854 -1.698 16.430 1.00 70.94 86 ALA A CA 1
ATOM 660 C C . ALA A 1 86 ? -12.599 -0.231 16.018 1.00 70.94 86 ALA A C 1
ATOM 662 O O . ALA A 1 86 ? -12.301 0.029 14.852 1.00 70.94 86 ALA A O 1
ATOM 663 N N . SER A 1 87 ? -12.631 0.721 16.961 1.00 70.00 87 SER A N 1
ATOM 664 C CA . SER A 1 87 ? -12.374 2.139 16.660 1.00 70.00 87 SER A CA 1
ATOM 665 C C . SER A 1 87 ? -10.939 2.404 16.204 1.00 70.00 87 SER A C 1
ATOM 667 O O . SER A 1 87 ? -10.735 3.103 15.215 1.00 70.00 87 SER A O 1
ATOM 669 N N . LYS A 1 88 ? -9.928 1.795 16.840 1.00 69.69 88 LYS A N 1
ATOM 670 C CA . LYS A 1 88 ? -8.522 2.021 16.456 1.00 69.69 88 LYS A CA 1
ATOM 671 C C . LYS A 1 88 ? -8.203 1.446 15.072 1.00 69.69 88 LYS A C 1
ATOM 673 O O . LYS A 1 88 ? -7.454 2.055 14.315 1.00 69.69 88 LYS A O 1
ATOM 678 N N . SER A 1 89 ? -8.803 0.303 14.726 1.00 76.06 89 SER A N 1
ATOM 679 C CA . SER A 1 89 ? -8.675 -0.288 13.386 1.00 76.06 89 SER A CA 1
ATOM 680 C C . SER A 1 89 ? -9.320 0.582 12.305 1.00 76.06 89 SER A C 1
ATOM 682 O O . SER A 1 89 ? -8.792 0.659 11.198 1.00 76.06 89 SER A O 1
ATOM 684 N N . SER A 1 90 ? -10.441 1.242 12.618 1.00 76.88 90 SER A N 1
ATOM 685 C CA . SER A 1 90 ? -11.126 2.141 11.683 1.00 76.88 90 SER A CA 1
ATOM 686 C C . SER A 1 90 ? -10.263 3.356 11.345 1.00 76.88 90 SER A C 1
ATOM 688 O O . SER A 1 90 ? -10.097 3.677 10.173 1.00 76.88 90 SER A O 1
ATOM 690 N N . VAL A 1 91 ? -9.663 3.998 12.353 1.00 75.69 91 VAL A N 1
ATOM 691 C CA . VAL A 1 91 ? -8.790 5.166 12.145 1.00 75.69 91 VAL A CA 1
ATOM 692 C C . VAL A 1 91 ? -7.539 4.792 11.343 1.00 75.69 91 VAL A C 1
ATOM 694 O O . VAL A 1 91 ? -7.157 5.517 10.430 1.00 75.69 91 VAL A O 1
ATOM 697 N N . LEU A 1 92 ? -6.932 3.631 11.621 1.00 80.06 92 LEU A N 1
ATOM 698 C CA . LEU A 1 92 ? -5.781 3.129 10.860 1.00 80.06 92 LEU A CA 1
ATOM 699 C C . LEU A 1 92 ? -6.097 2.919 9.374 1.00 80.06 92 LEU A C 1
ATOM 701 O O . LEU A 1 92 ? -5.320 3.358 8.530 1.00 80.06 92 LEU A O 1
ATOM 705 N N . GLY A 1 93 ? -7.241 2.307 9.052 1.00 80.88 93 GLY A N 1
ATOM 706 C CA . GLY A 1 93 ? -7.662 2.124 7.657 1.00 80.88 93 GLY A CA 1
ATOM 707 C C . GLY A 1 93 ? -7.938 3.451 6.948 1.00 80.88 93 GLY A C 1
ATOM 708 O O . GLY A 1 93 ? -7.647 3.609 5.768 1.00 80.88 93 GLY A O 1
ATOM 709 N N . MET A 1 94 ? -8.436 4.449 7.679 1.00 81.38 94 MET A N 1
ATOM 710 C CA . MET A 1 94 ? -8.645 5.788 7.134 1.00 81.38 94 MET A CA 1
ATOM 711 C C . MET A 1 94 ? -7.333 6.539 6.862 1.00 81.38 94 MET A C 1
ATOM 713 O O . MET A 1 94 ? -7.280 7.345 5.937 1.00 81.38 94 MET A O 1
ATOM 717 N N . LEU A 1 95 ? -6.27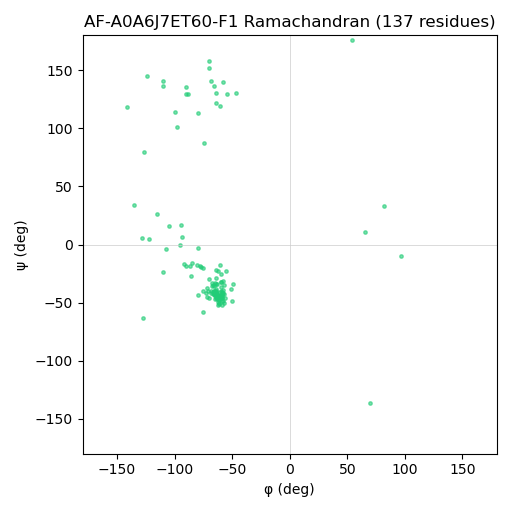1 6.268 7.627 1.00 81.31 95 LEU A N 1
ATOM 718 C CA . LEU A 1 95 ? -4.946 6.866 7.428 1.00 81.31 95 LEU A CA 1
ATOM 719 C C . LEU A 1 95 ? -4.128 6.197 6.314 1.00 81.31 95 LEU A C 1
ATOM 721 O O . LEU A 1 95 ? -3.177 6.806 5.822 1.00 81.31 95 LEU A O 1
ATOM 725 N N . GLU A 1 96 ? -4.490 4.982 5.896 1.00 84.25 96 GLU A N 1
ATOM 726 C CA . GLU A 1 96 ? -3.783 4.219 4.859 1.00 84.25 96 GLU A CA 1
ATOM 727 C C . GLU A 1 96 ? -3.515 5.031 3.576 1.00 84.25 96 GLU A C 1
ATOM 729 O O . GLU A 1 96 ? -2.354 5.084 3.166 1.00 84.25 96 GLU A O 1
ATOM 734 N N . PRO A 1 97 ? -4.491 5.745 2.973 1.00 82.31 97 PRO A N 1
ATOM 735 C CA . PRO A 1 97 ? -4.248 6.511 1.749 1.00 82.31 97 PRO A CA 1
ATOM 736 C C . PRO A 1 97 ? -3.243 7.650 1.951 1.00 82.31 97 PRO A C 1
ATOM 738 O O . PRO A 1 97 ? -2.456 7.958 1.056 1.00 82.31 97 PRO A O 1
ATOM 741 N N . VAL A 1 98 ? -3.246 8.268 3.136 1.00 84.31 98 VAL A N 1
ATOM 742 C CA . VAL A 1 98 ? -2.338 9.370 3.481 1.00 84.31 98 VAL A CA 1
ATOM 743 C C . VAL A 1 98 ? -0.910 8.847 3.630 1.00 84.31 98 VAL A C 1
ATOM 745 O O . VAL A 1 98 ? 0.021 9.423 3.067 1.00 84.31 98 VAL A O 1
ATOM 748 N N . LEU A 1 99 ? -0.737 7.730 4.344 1.00 85.00 99 LEU A N 1
ATOM 749 C CA . LEU A 1 99 ? 0.565 7.083 4.511 1.00 85.00 99 LEU A CA 1
ATOM 750 C C . LEU A 1 99 ? 1.099 6.542 3.182 1.00 85.00 99 LEU A C 1
ATOM 752 O O . LEU A 1 99 ? 2.271 6.745 2.876 1.00 85.00 99 LEU A O 1
ATOM 756 N N . ALA A 1 100 ? 0.245 5.914 2.370 1.00 86.19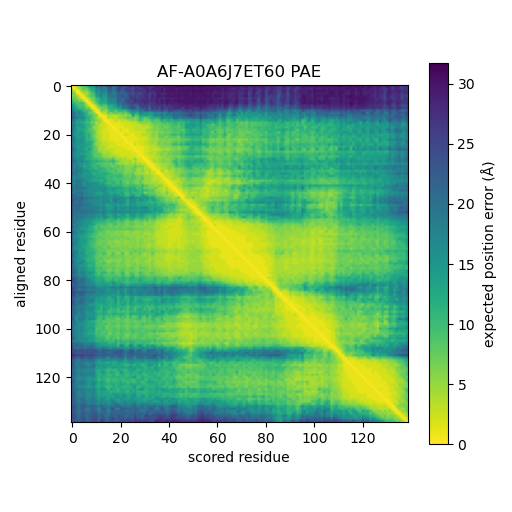 100 ALA A N 1
ATOM 757 C CA . ALA A 1 100 ? 0.605 5.445 1.036 1.00 86.19 100 ALA A CA 1
ATOM 758 C C . ALA A 1 100 ? 1.082 6.603 0.145 1.00 86.19 100 ALA A C 1
ATOM 760 O O . ALA A 1 100 ? 2.130 6.491 -0.488 1.00 86.19 100 ALA A O 1
ATOM 761 N N . GLY A 1 101 ? 0.373 7.739 0.155 1.00 84.62 101 GLY A N 1
ATOM 762 C CA . GLY A 1 101 ? 0.784 8.946 -0.567 1.00 84.62 101 GLY A CA 1
ATOM 763 C C . GLY A 1 101 ? 2.121 9.512 -0.077 1.00 84.62 101 GLY A C 1
ATOM 764 O O . GLY A 1 101 ? 2.995 9.827 -0.884 1.00 84.62 101 GLY A O 1
ATOM 765 N N . ALA A 1 102 ? 2.326 9.588 1.242 1.00 84.75 102 ALA A N 1
ATOM 766 C CA . ALA A 1 102 ? 3.584 10.055 1.825 1.00 84.75 102 ALA A CA 1
ATOM 767 C C . ALA A 1 102 ? 4.771 9.139 1.476 1.00 84.75 102 ALA A C 1
ATOM 769 O O . ALA A 1 102 ? 5.837 9.624 1.099 1.00 84.75 102 ALA A O 1
ATOM 770 N N . LEU A 1 103 ? 4.590 7.817 1.550 1.00 86.19 103 LEU A N 1
ATOM 771 C CA . LEU A 1 103 ? 5.622 6.845 1.179 1.00 86.19 103 LEU A CA 1
ATOM 772 C C . LEU A 1 103 ? 5.927 6.882 -0.320 1.00 86.19 103 LEU A C 1
ATOM 774 O O . LEU A 1 103 ? 7.096 6.850 -0.698 1.00 86.19 103 LEU A O 1
ATOM 778 N N . ALA A 1 104 ? 4.901 7.005 -1.168 1.00 84.25 104 ALA A N 1
ATOM 779 C CA . ALA A 1 104 ? 5.079 7.163 -2.608 1.00 84.25 104 ALA A CA 1
ATOM 780 C C . ALA A 1 104 ? 5.890 8.424 -2.938 1.00 84.25 104 ALA A C 1
ATOM 782 O O . ALA A 1 104 ? 6.777 8.370 -3.786 1.00 84.25 104 ALA A O 1
ATOM 783 N N . TRP A 1 105 ? 5.650 9.532 -2.229 1.00 82.75 105 TRP A N 1
ATOM 784 C CA . TRP A 1 105 ? 6.446 10.749 -2.382 1.00 82.75 105 TRP A CA 1
ATOM 785 C C . TRP A 1 105 ? 7.915 10.538 -2.037 1.00 82.75 105 TRP A C 1
ATOM 787 O O . TRP A 1 105 ? 8.788 10.870 -2.839 1.00 82.75 105 TRP A O 1
ATOM 797 N N . ILE A 1 106 ? 8.182 9.967 -0.860 1.00 83.38 106 ILE A N 1
ATOM 798 C CA . ILE A 1 106 ? 9.547 9.694 -0.399 1.00 83.38 106 ILE A CA 1
ATOM 799 C C . ILE A 1 106 ? 10.265 8.776 -1.395 1.00 83.38 106 ILE A C 1
ATOM 801 O O . ILE A 1 106 ? 11.431 9.004 -1.707 1.00 83.38 106 ILE A O 1
ATOM 805 N N . TRP A 1 107 ? 9.567 7.765 -1.915 1.00 82.50 107 TRP A N 1
ATOM 806 C CA . TRP A 1 107 ? 10.140 6.786 -2.833 1.00 82.50 107 TRP A CA 1
ATOM 807 C C . TRP A 1 107 ? 10.423 7.352 -4.227 1.00 82.50 107 TRP A C 1
ATOM 809 O O . TRP A 1 107 ? 11.489 7.106 -4.788 1.00 82.50 107 TRP A O 1
ATOM 819 N N . LEU A 1 108 ? 9.472 8.100 -4.793 1.00 78.75 108 LEU A N 1
ATOM 820 C CA . LEU A 1 108 ? 9.550 8.621 -6.161 1.00 78.75 108 LEU A CA 1
ATOM 821 C C . LEU A 1 108 ? 10.315 9.947 -6.253 1.00 78.75 108 LEU A C 1
ATOM 823 O O . LEU A 1 108 ? 10.695 10.351 -7.349 1.00 78.75 108 LEU A O 1
ATOM 827 N N . GLY A 1 109 ? 10.530 10.640 -5.130 1.00 68.62 109 GLY A N 1
ATOM 828 C CA . GLY A 1 109 ? 11.268 11.904 -5.075 1.00 68.62 109 GLY A CA 1
ATOM 829 C C . GLY A 1 109 ? 10.596 13.071 -5.811 1.00 68.62 109 GLY A C 1
ATOM 830 O O . GLY A 1 109 ? 11.228 14.106 -6.011 1.00 68.62 109 GLY A O 1
ATOM 831 N N . GLN A 1 110 ? 9.335 12.933 -6.234 1.00 67.25 110 GLN A N 1
ATOM 832 C CA . GLN A 1 110 ? 8.616 13.956 -7.002 1.00 67.25 110 GLN A CA 1
ATOM 833 C C . GLN A 1 110 ? 7.859 14.923 -6.091 1.00 67.25 110 GLN A C 1
ATOM 835 O O . GLN A 1 110 ? 7.101 14.488 -5.238 1.00 67.25 110 GLN A O 1
ATOM 840 N N . SER A 1 111 ? 8.021 16.235 -6.266 1.00 70.00 111 SER A N 1
ATOM 841 C CA . SER A 1 111 ? 7.275 17.253 -5.507 1.00 70.00 111 SER A CA 1
ATOM 842 C C . SER A 1 111 ? 5.757 17.102 -5.663 1.00 70.00 111 SER A C 1
ATOM 844 O O . SER A 1 111 ? 5.282 16.874 -6.774 1.00 70.00 111 SER A O 1
ATOM 846 N N . TRP A 1 112 ? 5.004 17.284 -4.572 1.00 67.56 112 TRP A N 1
ATOM 847 C CA . TRP A 1 112 ? 3.539 17.238 -4.601 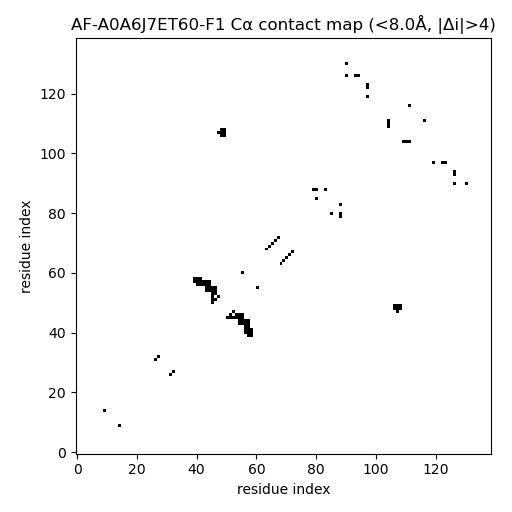1.00 67.56 112 TRP A CA 1
ATOM 848 C C . TRP A 1 112 ? 2.995 18.373 -5.455 1.00 67.56 112 TRP A C 1
ATOM 850 O O . TRP A 1 112 ? 3.350 19.536 -5.247 1.00 67.56 112 TRP A O 1
ATOM 860 N N . ASP A 1 113 ? 2.102 18.032 -6.378 1.00 79.88 113 ASP A N 1
ATOM 861 C CA . ASP A 1 113 ? 1.308 19.035 -7.075 1.00 79.88 113 ASP A CA 1
ATOM 862 C C . ASP A 1 113 ? 0.293 19.667 -6.105 1.00 79.88 113 ASP A C 1
ATOM 864 O O . ASP A 1 113 ? -0.167 19.036 -5.144 1.00 79.88 113 ASP A O 1
ATOM 868 N N . LEU A 1 114 ? -0.092 20.918 -6.359 1.00 81.62 114 LEU A N 1
ATOM 869 C CA . LEU A 1 114 ? -0.999 21.676 -5.493 1.00 81.62 114 LEU A CA 1
ATOM 870 C C . LEU A 1 114 ? -2.338 20.940 -5.300 1.00 81.62 114 LEU A C 1
ATOM 872 O O . LEU A 1 114 ? -2.917 20.953 -4.214 1.00 81.62 114 LEU A O 1
ATOM 876 N N . ILE A 1 115 ? -2.799 20.240 -6.343 1.00 85.44 115 ILE A N 1
ATOM 877 C CA . ILE A 1 115 ? -4.028 19.438 -6.330 1.00 85.44 115 ILE A CA 1
ATOM 878 C C . ILE A 1 115 ? -3.907 18.244 -5.370 1.00 85.44 115 ILE A C 1
ATOM 880 O O . ILE A 1 115 ? -4.852 17.957 -4.632 1.00 85.44 115 ILE A O 1
ATOM 884 N N . GLN A 1 116 ? -2.751 17.571 -5.325 1.00 80.94 116 GLN A N 1
ATOM 885 C CA . GLN A 1 116 ? -2.515 16.443 -4.412 1.00 80.94 116 GLN A CA 1
ATOM 886 C C . GLN A 1 116 ? -2.525 16.901 -2.952 1.00 80.94 116 GLN A C 1
ATOM 888 O O . GLN A 1 116 ? -3.104 16.230 -2.096 1.00 80.94 116 GLN A O 1
ATOM 893 N N . LEU A 1 117 ? -1.937 18.070 -2.675 1.00 84.00 117 LEU A N 1
ATOM 894 C CA . LEU A 1 117 ? -1.919 18.647 -1.333 1.00 84.00 117 LEU A CA 1
ATOM 895 C C . LEU A 1 117 ? -3.335 18.991 -0.851 1.00 84.00 117 LEU A C 1
ATOM 897 O O . LEU A 1 117 ? -3.713 18.634 0.266 1.00 84.00 117 LEU A O 1
ATOM 901 N N . ILE A 1 118 ? -4.139 19.628 -1.709 1.00 88.88 118 ILE A N 1
ATOM 902 C CA . ILE A 1 118 ? -5.549 19.924 -1.416 1.00 88.88 118 ILE A CA 1
ATOM 903 C C . ILE A 1 118 ? -6.321 18.623 -1.161 1.00 88.88 118 ILE A C 1
ATOM 905 O O . ILE A 1 118 ? -7.053 18.529 -0.175 1.00 88.88 118 ILE A O 1
ATOM 909 N N . GLY A 1 119 ? -6.118 17.603 -2.000 1.00 85.25 119 GLY A N 1
ATOM 910 C CA . GLY A 1 119 ? -6.726 16.284 -1.826 1.00 85.25 119 GLY A CA 1
ATOM 911 C C . GLY A 1 119 ? -6.399 15.652 -0.470 1.00 85.25 119 GLY A C 1
ATOM 912 O O . GLY A 1 119 ? -7.307 15.197 0.225 1.00 85.25 119 GLY A O 1
ATOM 913 N N . ALA A 1 120 ? -5.133 15.683 -0.045 1.00 84.00 120 ALA A N 1
ATOM 914 C CA . ALA A 1 120 ? -4.731 15.151 1.258 1.00 84.00 120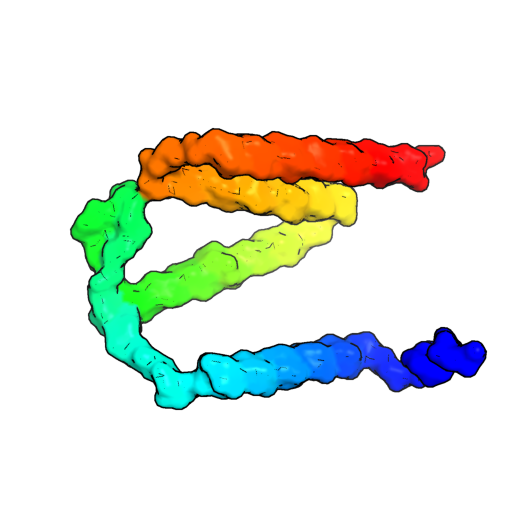 ALA A CA 1
ATOM 915 C C . ALA A 1 120 ? -5.358 15.912 2.435 1.00 84.00 120 ALA A C 1
ATOM 917 O O . ALA A 1 120 ? -5.809 15.280 3.391 1.00 84.00 120 ALA A O 1
ATOM 918 N N . ILE A 1 121 ? -5.454 17.244 2.356 1.00 89.31 121 ILE A N 1
ATOM 919 C CA . ILE A 1 121 ? -6.131 18.054 3.382 1.00 89.31 121 ILE A CA 1
ATOM 920 C C . ILE A 1 121 ? -7.611 17.666 3.486 1.00 89.31 121 ILE A C 1
ATOM 922 O O . ILE A 1 121 ? -8.113 17.460 4.591 1.00 89.31 121 ILE A O 1
ATOM 926 N N . ILE A 1 122 ? -8.303 17.519 2.350 1.00 90.62 122 ILE A N 1
ATOM 927 C CA . ILE A 1 122 ? -9.718 17.118 2.316 1.00 90.62 122 ILE A CA 1
ATOM 928 C C . ILE A 1 122 ? -9.909 15.746 2.972 1.00 90.62 122 ILE A C 1
ATOM 930 O O . ILE A 1 122 ? -10.812 15.585 3.795 1.00 90.62 122 ILE A O 1
ATOM 934 N N . VAL A 1 123 ? -9.045 14.776 2.650 1.00 87.06 123 VAL A N 1
ATOM 935 C CA . VAL A 1 123 ? -9.080 13.442 3.266 1.00 87.06 123 VAL A CA 1
ATOM 936 C C . VAL A 1 123 ? -8.917 13.555 4.780 1.00 87.06 123 VAL A C 1
ATOM 938 O O . VAL A 1 123 ? -9.783 13.075 5.505 1.00 87.06 123 VAL A O 1
ATOM 941 N N . LEU A 1 124 ? -7.885 14.250 5.271 1.00 87.62 124 LEU A N 1
ATOM 942 C CA . LEU A 1 124 ? -7.633 14.408 6.711 1.00 87.62 124 LEU A CA 1
ATOM 943 C C . LEU A 1 124 ? -8.812 15.047 7.462 1.00 87.62 124 LEU A C 1
ATOM 945 O O . LEU A 1 124 ? -9.174 14.578 8.542 1.00 87.62 124 LEU A O 1
ATOM 949 N N . ILE A 1 125 ? -9.449 16.072 6.884 1.00 90.19 125 ILE A N 1
ATOM 950 C CA . ILE A 1 125 ? -10.653 16.692 7.460 1.00 90.19 125 ILE A CA 1
ATOM 951 C C . ILE A 1 125 ? -11.801 15.678 7.531 1.00 90.19 125 ILE A C 1
ATOM 953 O O . ILE A 1 125 ? -12.471 15.581 8.559 1.00 90.19 125 ILE A O 1
ATOM 957 N N . GLY A 1 126 ? -12.012 14.895 6.469 1.00 86.88 126 GLY A N 1
ATOM 958 C CA . GLY A 1 126 ? -13.028 13.842 6.446 1.00 86.88 126 GLY A CA 1
ATOM 959 C C . GLY A 1 126 ? -12.820 12.797 7.546 1.00 86.88 126 GLY A C 1
ATOM 960 O O . GLY A 1 126 ? -13.777 12.433 8.229 1.00 86.88 126 GLY A O 1
ATOM 961 N N . ILE A 1 127 ? -11.571 12.371 7.769 1.00 85.12 127 ILE A N 1
ATOM 962 C CA . ILE A 1 127 ? -11.209 11.438 8.849 1.00 85.12 127 ILE A CA 1
ATOM 963 C C . ILE A 1 127 ? -11.536 12.044 10.213 1.00 85.12 127 ILE A C 1
ATOM 965 O O . ILE A 1 127 ? -12.188 11.399 11.031 1.00 85.12 127 ILE A O 1
ATOM 969 N N . TYR A 1 128 ? -11.131 13.294 10.442 1.00 85.56 128 TYR A N 1
ATOM 970 C CA . TYR A 1 128 ? -11.372 13.990 11.704 1.00 85.56 128 TYR A CA 1
ATOM 971 C C . TYR A 1 128 ? -12.868 14.117 12.031 1.00 85.56 128 TYR A C 1
ATOM 973 O O . TYR A 1 128 ? -13.292 13.836 13.152 1.00 85.56 128 TYR A O 1
ATOM 981 N N . LEU A 1 129 ? -13.685 14.505 11.045 1.00 86.88 129 LEU A N 1
ATOM 982 C CA . LEU A 1 129 ? -15.134 14.626 11.222 1.00 86.88 129 LEU A CA 1
ATOM 983 C C . LEU A 1 129 ? -15.793 13.269 11.505 1.00 86.88 129 LEU A C 1
ATOM 985 O O . LEU A 1 129 ? -16.672 13.182 12.365 1.00 86.88 129 LEU A O 1
ATOM 989 N N . ALA A 1 130 ? -15.354 12.215 10.812 1.00 81.75 130 ALA A N 1
ATOM 990 C CA . ALA A 1 130 ? -15.857 10.864 11.027 1.00 81.75 130 ALA A CA 1
ATOM 991 C C . ALA A 1 130 ? -15.534 10.356 12.441 1.00 81.75 130 ALA A C 1
ATOM 993 O O . ALA A 1 130 ? -16.427 9.846 13.120 1.00 81.75 130 ALA A O 1
ATOM 994 N N . ASP A 1 131 ? -14.297 10.552 12.904 1.00 82.50 131 ASP A N 1
ATOM 995 C CA . ASP A 1 131 ? -13.862 10.138 14.242 1.00 82.50 131 ASP A CA 1
ATOM 996 C C . ASP A 1 131 ? -14.655 10.863 15.342 1.00 82.50 131 ASP A C 1
ATOM 998 O O . ASP A 1 131 ? -15.211 10.225 16.241 1.00 82.50 131 ASP A O 1
ATOM 1002 N N . LYS A 1 132 ? -14.840 12.186 15.201 1.00 82.50 132 LYS A N 1
ATOM 1003 C CA . LYS A 1 132 ? -15.647 12.981 16.137 1.00 82.50 132 LYS A CA 1
ATOM 1004 C C . LYS A 1 132 ? -17.093 12.482 16.221 1.00 82.50 132 LYS A C 1
ATOM 1006 O O . LYS A 1 132 ? -17.593 12.257 17.322 1.00 82.50 132 LYS A O 1
ATOM 1011 N N . SER A 1 133 ? -17.744 12.259 15.077 1.00 75.81 133 SER A N 1
ATOM 1012 C CA . SER A 1 133 ? -19.140 11.790 15.044 1.00 75.81 133 SER A CA 1
ATOM 1013 C C . SER A 1 133 ? -19.335 10.445 15.748 1.00 75.81 133 SER A C 1
ATOM 1015 O O . SER A 1 133 ? -20.374 10.198 16.356 1.00 75.81 133 SER A O 1
ATOM 1017 N N . LYS A 1 134 ? -18.316 9.581 15.700 1.00 70.25 134 LYS A N 1
ATOM 1018 C CA . LYS A 1 134 ? -18.359 8.268 16.332 1.00 70.25 134 LYS A CA 1
ATOM 1019 C C . LYS A 1 134 ? -18.197 8.364 17.848 1.00 70.25 134 LYS A C 1
ATOM 1021 O O . LYS A 1 134 ? -18.933 7.693 18.566 1.00 70.25 134 LYS A O 1
ATOM 1026 N N . SER A 1 135 ? -17.315 9.249 18.322 1.00 67.06 135 SER A N 1
ATOM 1027 C CA . SER A 1 135 ? -17.129 9.511 19.757 1.00 67.06 135 SER A CA 1
ATOM 1028 C C . SER A 1 135 ? -18.367 10.098 20.449 1.00 67.06 135 SER A C 1
ATOM 1030 O O . SER A 1 135 ? -18.623 9.747 21.593 1.00 67.06 135 SER A O 1
ATOM 1032 N N . GLU A 1 136 ? -19.161 10.925 19.756 1.00 66.19 136 GLU A N 1
ATOM 1033 C CA . GLU A 1 136 ? -20.412 11.497 20.291 1.00 66.19 136 GLU A CA 1
ATOM 1034 C C . GLU A 1 136 ? -21.566 10.476 20.341 1.00 66.19 136 GLU A C 1
ATOM 1036 O O . GLU A 1 136 ? -22.521 10.678 21.082 1.00 66.19 136 GLU A O 1
ATOM 1041 N N . SER A 1 137 ? -21.505 9.381 19.569 1.00 59.16 137 SER A N 1
ATOM 1042 C CA . SER A 1 137 ? -22.543 8.333 19.578 1.00 59.16 137 SER A CA 1
ATOM 1043 C C . SER A 1 137 ? -22.346 7.256 20.653 1.00 59.16 137 SER A C 1
ATOM 1045 O O . SER A 1 137 ? -23.296 6.543 20.970 1.00 59.16 137 SER A O 1
ATOM 1047 N N . ASP A 1 138 ? -21.127 7.135 21.193 1.00 54.19 138 ASP A N 1
ATOM 1048 C CA . ASP A 1 138 ? -20.755 6.161 22.233 1.00 54.19 138 ASP A CA 1
ATOM 1049 C C . ASP A 1 138 ? -20.828 6.751 23.668 1.00 54.19 138 ASP A C 1
ATOM 1051 O O . ASP A 1 138 ? -20.546 6.035 24.633 1.00 54.19 138 ASP A O 1
ATOM 1055 N N . SER A 1 139 ? -21.195 8.035 23.824 1.00 46.97 139 S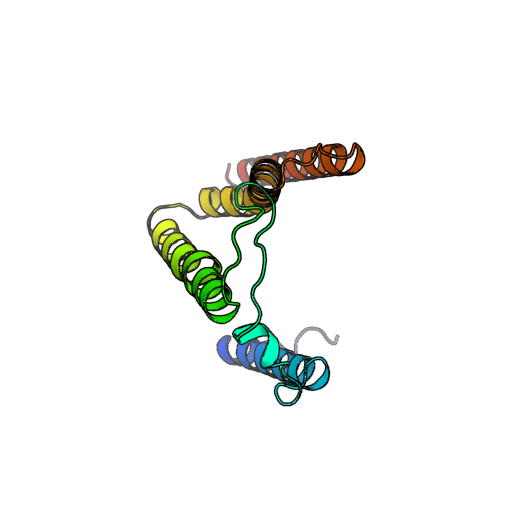ER A N 1
ATOM 1056 C CA . SER A 1 139 ? -21.380 8.752 25.106 1.00 46.97 139 SER A CA 1
ATOM 1057 C C . SER A 1 139 ? -22.849 8.973 25.449 1.00 46.97 139 SER A C 1
ATOM 1059 O O . SER A 1 139 ? -23.218 8.767 26.626 1.00 46.97 139 SER A O 1
#

Sequence (139 aa):
MIGKSFGHNRHPIGSTIIGLGVASGFWLVVLPIWNFPTEVLSMQMDIHGYLAGHTFPGWALLIWVIVMGTIVPYICVISGLRLLSASKSSVLGMLEPVLAGALAWIWLGQSWDLIQLIGAIIVLIGIYLADKSKSESDS

Organism: NCBI:txid449393

Radius of gyration: 21.32 Å; Cα contacts (8 Å, |Δi|>4): 60; chains: 1; bounding box: 64×40×48 Å

InterPro domains:
  IPR000620 EamA domain [PF00892] (55-129)
  IPR037185 Multidrug transporter EmrE superfamily [SSF103481] (55-130)
  IPR050638 Amino Acid and Vitamin Transporters [PTHR32322] (22-135)

pLDDT: mean 80.16, std 11.32, range [46.06, 95.88]

Solvent-accessible surface area (backbone atoms only — not comparable to full-atom values): 8234 Å² total; per-residue (Å²): 142,91,82,80,84,91,80,78,89,74,56,73,66,55,58,53,50,52,53,51,50,53,52,51,55,52,44,47,69,78,54,45,76,88,71,57,70,68,62,54,40,72,35,71,42,65,75,47,46,87,49,53,89,50,67,41,42,28,50,59,55,49,51,45,44,50,43,65,68,40,50,49,50,51,52,49,50,60,55,43,61,77,76,45,57,74,67,61,53,51,55,52,63,66,42,42,66,59,52,52,52,52,51,49,35,70,44,55,70,55,80,81,51,73,66,56,53,52,51,50,53,54,51,54,52,52,51,53,54,52,54,53,59,52,59,67,73,79,110